Protein AF-A0A935A935-F1 (afdb_monomer)

Radius of gyration: 14.67 Å; Cα contacts (8 Å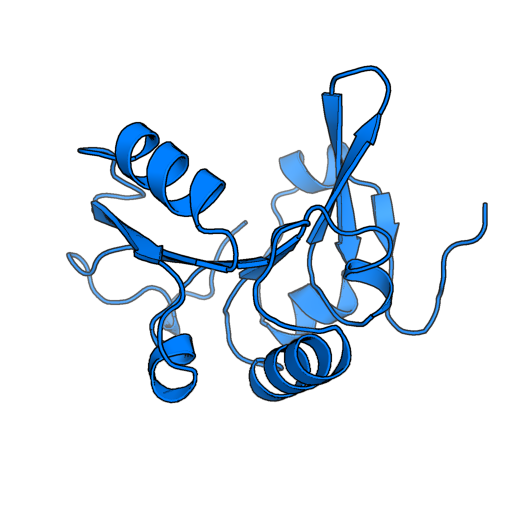, |Δi|>4): 274; chains: 1; bounding box: 32×32×42 Å

Sequence (144 aa):
MRWPEGNMARSGEPFRYCVFDDTLATLLAKAVAGETLDGRPLVVLRQPEFRNLQECHLIYFGEQSVLGPTLQADVLRRLTGSAILTVSDQPGFAARGGMITLVRKRGRIHPVINTDATERAELRISAKLLNLATLTRDGKGGVQ

Structure (mmCIF, N/CA/C/O backbone):
data_AF-A0A935A935-F1
#
_entry.id   AF-A0A935A935-F1
#
loop_
_atom_site.group_PDB
_atom_site.id
_atom_site.type_symbol
_atom_site.label_atom_id
_atom_site.label_alt_id
_atom_site.label_comp_id
_atom_site.label_asym_id
_atom_site.label_entity_id
_atom_site.label_seq_id
_atom_site.pdbx_PDB_ins_code
_atom_site.Cartn_x
_atom_site.Cartn_y
_atom_site.Cartn_z
_atom_site.occupancy
_atom_site.B_iso_or_equiv
_atom_site.auth_seq_id
_atom_site.auth_comp_id
_atom_site.auth_asym_id
_atom_site.auth_atom_id
_atom_site.pdbx_PDB_model_num
ATOM 1 N N . MET A 1 1 ? -11.447 -0.002 -1.996 1.00 85.62 1 MET A N 1
ATOM 2 C CA . MET A 1 1 ? -10.970 -1.226 -1.323 1.00 85.62 1 MET A CA 1
ATOM 3 C C . MET A 1 1 ? -11.722 -1.363 -0.018 1.00 85.62 1 MET A C 1
ATOM 5 O O . MET A 1 1 ? -12.106 -0.339 0.534 1.00 85.62 1 MET A O 1
ATOM 9 N N . ARG A 1 2 ? -11.955 -2.587 0.442 1.00 88.19 2 ARG A N 1
ATOM 10 C CA . ARG A 1 2 ? -12.561 -2.888 1.736 1.00 88.19 2 ARG A CA 1
ATOM 11 C C . ARG A 1 2 ? -11.754 -4.003 2.389 1.00 88.19 2 ARG A C 1
ATOM 13 O O . ARG A 1 2 ? -11.531 -5.036 1.762 1.00 88.19 2 ARG A O 1
ATOM 20 N N . TRP A 1 3 ? -11.322 -3.747 3.615 1.00 89.50 3 TRP A N 1
ATOM 21 C CA . TRP A 1 3 ? -10.635 -4.709 4.466 1.00 89.50 3 TRP A CA 1
ATOM 22 C C . TRP A 1 3 ? -11.660 -5.644 5.125 1.00 89.50 3 TRP A C 1
ATOM 24 O O . TRP A 1 3 ? -12.809 -5.229 5.302 1.00 89.50 3 TRP A O 1
ATOM 34 N N . PRO A 1 4 ? -11.287 -6.890 5.460 1.00 85.12 4 PRO A N 1
ATOM 35 C CA . PRO A 1 4 ? -12.159 -7.792 6.205 1.00 85.12 4 PRO A CA 1
ATOM 36 C C . PRO A 1 4 ? -12.451 -7.226 7.601 1.00 85.12 4 PRO A C 1
ATOM 38 O O . PRO A 1 4 ? -11.594 -6.582 8.207 1.00 85.12 4 PRO A O 1
ATOM 41 N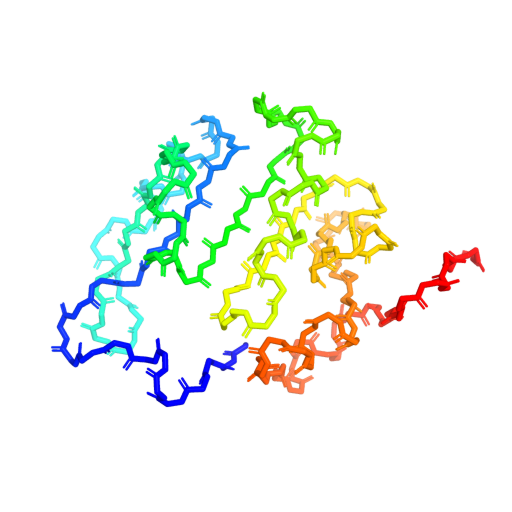 N . GLU A 1 5 ? -13.653 -7.482 8.122 1.00 68.25 5 GLU A N 1
ATOM 42 C CA . GLU A 1 5 ? -14.140 -6.914 9.391 1.00 68.25 5 GLU A CA 1
ATOM 43 C C . GLU A 1 5 ? -13.227 -7.249 10.584 1.00 68.25 5 GLU A C 1
ATOM 45 O O . GLU A 1 5 ? -13.049 -6.418 11.466 1.00 68.25 5 GLU A O 1
ATOM 50 N N . GLY A 1 6 ? -12.565 -8.413 10.573 1.00 61.56 6 GLY A N 1
ATOM 51 C CA . GLY A 1 6 ? -11.607 -8.815 11.613 1.00 61.56 6 GLY A CA 1
ATOM 52 C C . GLY A 1 6 ? -10.279 -8.046 11.602 1.00 61.56 6 GLY A C 1
ATOM 53 O O . GLY A 1 6 ? -9.611 -7.995 12.631 1.00 61.56 6 GLY A O 1
ATOM 54 N N . ASN A 1 7 ? -9.909 -7.427 10.472 1.00 58.88 7 ASN A N 1
ATOM 55 C CA . ASN A 1 7 ? -8.730 -6.556 10.361 1.00 58.88 7 ASN A CA 1
ATOM 56 C C . ASN A 1 7 ? -9.094 -5.062 10.371 1.00 58.88 7 ASN A C 1
ATOM 58 O O . ASN A 1 7 ? -8.227 -4.188 10.310 1.00 58.88 7 ASN A O 1
ATOM 62 N N . MET A 1 8 ? -10.388 -4.747 10.455 1.00 54.78 8 MET A N 1
ATOM 63 C CA . MET A 1 8 ? -10.824 -3.434 10.896 1.00 54.78 8 MET A CA 1
ATOM 64 C C . MET A 1 8 ? -10.644 -3.392 12.410 1.00 54.78 8 MET A C 1
ATOM 66 O O . MET A 1 8 ? -11.513 -3.802 13.174 1.00 54.78 8 MET A O 1
ATOM 70 N N . ALA A 1 9 ? -9.468 -2.9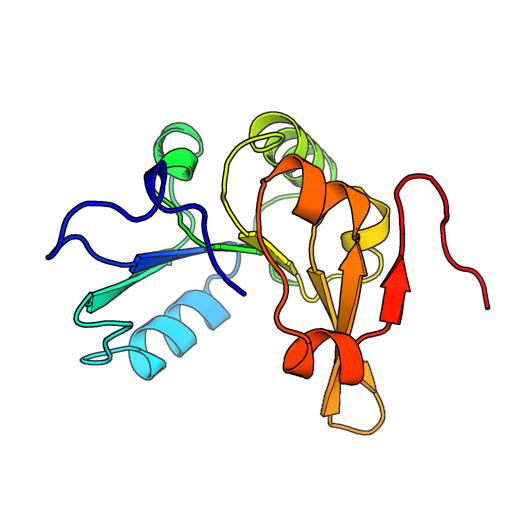32 12.837 1.00 54.06 9 ALA A N 1
ATOM 71 C CA . ALA A 1 9 ? -9.193 -2.650 14.235 1.00 54.06 9 ALA A CA 1
ATOM 72 C C . ALA A 1 9 ? -10.329 -1.828 14.872 1.00 54.06 9 ALA A C 1
ATOM 74 O O . ALA A 1 9 ? -11.019 -1.054 14.199 1.00 54.06 9 ALA A O 1
ATOM 75 N N . ARG A 1 10 ? -10.521 -2.033 16.177 1.00 55.56 10 ARG A N 1
ATOM 76 C CA . ARG A 1 10 ? -11.634 -1.504 16.976 1.00 55.56 10 ARG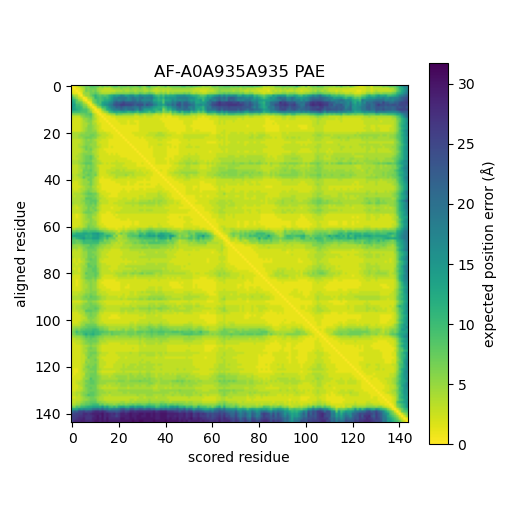 A CA 1
ATOM 77 C C . ARG A 1 10 ? -11.817 0.001 16.747 1.00 55.56 10 ARG A C 1
ATOM 79 O O . ARG A 1 10 ? -10.851 0.730 16.522 1.00 55.56 10 ARG A O 1
ATOM 86 N N . SER A 1 11 ? -13.065 0.466 16.833 1.00 56.09 11 SER A N 1
ATOM 87 C CA . SER A 1 11 ? -13.414 1.892 16.751 1.00 56.09 11 SER A CA 1
ATOM 88 C C . SER A 1 11 ? -12.427 2.754 17.554 1.00 56.09 11 SER A C 1
ATOM 90 O O . SER A 1 11 ? -12.254 2.532 18.750 1.00 56.09 11 SER A O 1
ATOM 92 N N . GLY A 1 12 ? -11.783 3.723 16.895 1.00 66.25 12 GLY A N 1
ATOM 93 C CA . GLY A 1 12 ? -10.802 4.640 17.493 1.00 66.25 12 GLY A CA 1
ATOM 94 C C . GLY A 1 12 ? -9.330 4.352 17.169 1.00 66.25 12 GLY A C 1
ATOM 95 O O . GLY A 1 12 ? -8.504 5.253 17.307 1.00 66.25 12 GLY A O 1
ATOM 96 N N . GLU A 1 13 ? -8.971 3.160 16.682 1.00 85.75 13 GLU A N 1
ATOM 97 C CA . GLU A 1 13 ? -7.584 2.886 16.276 1.00 85.75 13 GLU A CA 1
ATOM 98 C C . GLU A 1 13 ? -7.240 3.530 14.922 1.00 85.75 13 GLU A C 1
ATOM 100 O O . GLU A 1 13 ? -8.034 3.441 13.982 1.00 85.75 13 GLU A O 1
ATOM 105 N N . PRO A 1 14 ? -6.049 4.136 14.754 1.00 90.75 14 PRO A N 1
ATOM 106 C CA . PRO A 1 14 ? -5.705 4.835 13.523 1.00 90.75 14 PRO A CA 1
ATOM 107 C C . PRO A 1 14 ? -5.544 3.876 12.341 1.00 90.75 14 PRO A C 1
ATOM 109 O O . PRO A 1 14 ? -5.045 2.754 12.483 1.00 90.75 14 PRO A O 1
ATOM 112 N N . PHE A 1 15 ? -5.933 4.335 11.153 1.00 92.44 15 PHE A N 1
ATOM 113 C CA . PHE A 1 15 ? -5.613 3.660 9.900 1.00 92.44 15 PHE A CA 1
ATOM 114 C C . PHE A 1 15 ? -4.190 4.051 9.492 1.00 92.44 15 PHE A C 1
ATOM 116 O O . PHE A 1 15 ? -3.902 5.219 9.219 1.00 92.44 15 PHE A O 1
ATOM 123 N N . ARG A 1 16 ? -3.284 3.069 9.482 1.00 95.00 16 ARG A N 1
ATOM 124 C CA . ARG A 1 16 ? -1.847 3.300 9.295 1.00 95.00 16 ARG A CA 1
ATOM 125 C C . ARG A 1 16 ? -1.422 3.081 7.842 1.00 95.00 16 ARG A C 1
ATOM 127 O O . ARG A 1 16 ? -1.547 1.969 7.320 1.00 95.00 16 ARG A O 1
ATOM 134 N N . TYR A 1 17 ? -0.868 4.128 7.236 1.00 96.50 17 TYR A N 1
ATOM 135 C CA . TYR A 1 17 ? -0.150 4.105 5.963 1.00 96.50 17 TYR A CA 1
ATOM 136 C C . TYR A 1 17 ? 1.345 3.994 6.232 1.00 96.50 17 TYR A C 1
ATOM 138 O O . TYR A 1 17 ? 1.970 4.938 6.707 1.00 96.50 17 TYR A O 1
ATOM 146 N N . CYS A 1 18 ? 1.934 2.856 5.915 1.00 97.25 18 CYS A N 1
ATOM 147 C CA . CYS A 1 18 ? 3.367 2.651 6.034 1.00 97.25 18 CYS A CA 1
ATOM 148 C C . CYS A 1 18 ? 4.030 2.949 4.695 1.00 97.25 18 CYS A C 1
ATOM 150 O O . CYS A 1 18 ? 3.626 2.399 3.674 1.00 97.25 18 CYS A O 1
ATOM 152 N N . VAL A 1 19 ? 5.018 3.838 4.676 1.00 97.31 19 VAL A N 1
ATOM 153 C CA . VAL A 1 19 ? 5.573 4.367 3.424 1.00 97.31 19 VAL A CA 1
ATOM 154 C C . VAL A 1 19 ? 7.083 4.174 3.394 1.00 97.31 19 VAL A C 1
ATOM 156 O O . VAL A 1 19 ? 7.813 4.739 4.210 1.00 97.31 19 VAL A O 1
ATOM 159 N N . PHE A 1 20 ? 7.547 3.388 2.424 1.00 96.12 20 PHE A N 1
ATOM 160 C CA . PHE A 1 20 ? 8.954 3.213 2.075 1.00 96.12 20 PHE A CA 1
ATOM 161 C C . PHE A 1 20 ? 9.327 4.157 0.930 1.00 96.12 20 PHE A C 1
ATOM 163 O O . PHE A 1 20 ? 9.616 3.721 -0.177 1.00 96.12 20 PHE A O 1
ATOM 170 N N . ASP A 1 21 ? 9.250 5.454 1.215 1.00 94.44 21 ASP A N 1
ATOM 171 C CA . ASP A 1 21 ? 9.681 6.585 0.384 1.00 94.44 21 ASP A CA 1
ATOM 172 C C . ASP A 1 21 ? 9.627 7.829 1.284 1.00 94.44 21 ASP A C 1
ATOM 174 O O . ASP A 1 21 ? 8.552 8.204 1.753 1.00 94.44 21 ASP A O 1
ATOM 178 N N . ASP A 1 22 ? 10.774 8.425 1.609 1.00 91.31 22 ASP A N 1
ATOM 179 C CA . ASP A 1 22 ? 10.830 9.488 2.623 1.00 91.31 22 ASP A CA 1
ATOM 180 C C . ASP A 1 22 ? 10.136 10.789 2.177 1.00 91.31 22 ASP A C 1
ATOM 182 O O . ASP A 1 22 ? 9.430 11.451 2.953 1.00 91.31 22 ASP A O 1
ATOM 186 N N . THR A 1 23 ? 10.279 11.123 0.893 1.00 92.44 23 THR A N 1
ATOM 187 C CA . THR A 1 23 ? 9.687 12.332 0.314 1.00 92.44 23 THR A CA 1
ATOM 188 C C . THR A 1 23 ? 8.170 12.201 0.302 1.00 92.44 23 THR A C 1
ATOM 190 O O . THR A 1 23 ? 7.459 13.088 0.791 1.00 92.44 23 THR A O 1
ATOM 193 N N . LEU A 1 24 ? 7.660 11.066 -0.182 1.00 93.25 24 LEU A N 1
ATOM 194 C CA . LEU A 1 24 ? 6.227 10.814 -0.206 1.00 93.25 24 LEU A CA 1
ATOM 195 C C . LEU A 1 24 ? 5.651 10.668 1.201 1.00 93.25 24 LEU A C 1
ATOM 197 O O . LEU A 1 24 ? 4.571 11.197 1.447 1.00 93.25 24 LEU A O 1
ATOM 201 N N . ALA A 1 25 ? 6.350 10.012 2.132 1.00 95.81 25 ALA A N 1
ATOM 202 C CA . ALA A 1 25 ? 5.888 9.896 3.516 1.00 95.81 25 ALA A CA 1
ATOM 203 C C . ALA A 1 25 ? 5.631 11.282 4.123 1.00 95.81 25 ALA A C 1
ATOM 205 O O . ALA A 1 25 ? 4.596 11.513 4.748 1.00 95.81 25 ALA A O 1
ATOM 206 N N . THR A 1 26 ? 6.540 12.228 3.879 1.00 95.31 26 THR A N 1
ATOM 207 C CA . THR A 1 26 ? 6.429 13.606 4.372 1.00 95.31 26 THR A CA 1
ATOM 208 C C . THR A 1 26 ? 5.269 14.365 3.724 1.00 95.31 26 THR A C 1
ATOM 210 O O . THR A 1 26 ? 4.529 15.067 4.415 1.00 95.31 26 THR A O 1
ATOM 213 N N . LEU A 1 27 ? 5.088 14.231 2.408 1.00 95.44 27 LEU A N 1
ATOM 214 C CA . LEU A 1 27 ? 3.980 14.868 1.689 1.00 95.44 27 LEU A CA 1
ATOM 215 C C . LEU A 1 27 ? 2.626 14.274 2.091 1.00 95.44 27 LEU A C 1
ATOM 217 O O . LEU A 1 27 ? 1.682 15.018 2.356 1.00 95.44 27 LEU A O 1
ATOM 221 N N . LEU A 1 28 ? 2.542 12.947 2.189 1.00 95.69 28 LEU A N 1
ATOM 2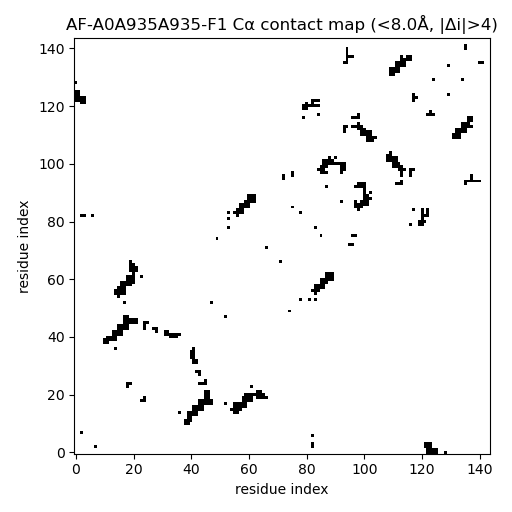22 C CA . LEU A 1 28 ? 1.325 12.240 2.567 1.00 95.69 28 LEU A CA 1
ATOM 223 C C . LEU A 1 28 ? 0.926 12.564 4.006 1.00 95.69 28 LEU A C 1
ATOM 225 O O . LEU A 1 28 ? -0.245 12.826 4.248 1.00 95.69 28 LEU A O 1
ATOM 229 N N . ALA A 1 29 ? 1.883 12.624 4.939 1.00 97.19 29 ALA A N 1
ATOM 230 C CA . ALA A 1 29 ? 1.609 12.982 6.331 1.00 97.19 29 ALA A CA 1
ATOM 231 C C . ALA A 1 29 ? 0.946 14.361 6.451 1.00 97.19 29 ALA A C 1
ATOM 233 O O . ALA A 1 29 ? 0.019 14.528 7.237 1.00 97.19 29 ALA A O 1
ATOM 234 N N . LYS A 1 30 ? 1.378 15.334 5.637 1.00 97.00 30 LYS A N 1
ATOM 235 C CA . LYS A 1 30 ? 0.737 16.655 5.564 1.00 97.00 30 LYS A CA 1
ATOM 236 C C . LYS A 1 30 ? -0.654 16.578 4.942 1.00 97.00 30 LYS A C 1
ATOM 238 O O . LYS A 1 30 ? -1.567 17.225 5.434 1.00 97.00 30 LYS A O 1
ATOM 243 N N . ALA A 1 31 ? -0.808 15.796 3.875 1.00 96.25 31 ALA A N 1
ATOM 244 C CA . ALA A 1 31 ? -2.070 15.671 3.154 1.00 96.25 31 ALA A CA 1
ATOM 245 C C . ALA A 1 31 ? -3.175 14.987 3.973 1.00 96.25 31 ALA A C 1
ATOM 247 O O . ALA A 1 31 ? -4.344 15.276 3.753 1.00 96.25 31 ALA A O 1
ATOM 248 N N . VAL A 1 32 ? -2.816 14.087 4.895 1.00 95.81 32 VAL A N 1
ATOM 249 C CA . VAL A 1 32 ? -3.781 13.364 5.742 1.00 95.81 32 VAL A CA 1
ATOM 250 C C . VAL A 1 32 ? -3.897 13.937 7.157 1.00 95.81 32 VAL A C 1
ATOM 252 O O . VAL A 1 32 ? -4.579 13.361 8.002 1.00 95.81 32 VAL A O 1
ATOM 255 N N . ALA A 1 33 ? -3.221 15.048 7.451 1.00 95.31 33 ALA A N 1
ATOM 256 C CA . ALA A 1 33 ? -3.250 15.654 8.775 1.00 95.31 33 ALA A CA 1
ATOM 257 C C . ALA A 1 33 ? -4.673 16.121 9.125 1.00 95.31 33 ALA A C 1
ATOM 259 O O . ALA A 1 33 ? -5.234 16.978 8.451 1.00 95.31 33 ALA A O 1
ATOM 260 N N . GLY A 1 34 ? -5.244 15.561 10.196 1.00 93.56 34 GLY A N 1
ATOM 261 C CA . GLY A 1 34 ? -6.619 15.846 10.622 1.00 93.56 34 GLY A CA 1
ATOM 262 C C . GLY A 1 34 ? -7.700 15.090 9.842 1.00 93.56 34 GLY A C 1
ATOM 263 O O . GLY A 1 34 ? -8.871 15.173 10.207 1.00 93.56 34 GLY A O 1
ATOM 264 N N . GLU A 1 35 ? -7.324 14.317 8.822 1.00 95.38 35 GLU A N 1
ATOM 265 C CA . GLU A 1 35 ? -8.255 13.508 8.041 1.00 95.38 35 GLU A CA 1
ATOM 266 C C . GLU A 1 35 ? -8.617 12.208 8.761 1.00 95.38 35 GLU A C 1
ATOM 268 O O . GLU A 1 35 ? -7.832 11.629 9.526 1.00 95.38 35 GLU A O 1
ATOM 273 N N . THR A 1 36 ? -9.820 11.714 8.470 1.00 91.81 36 THR A N 1
ATOM 274 C CA . THR A 1 36 ? -10.312 10.449 9.017 1.00 91.81 36 THR A CA 1
ATOM 275 C C . THR A 1 36 ? -10.887 9.549 7.930 1.00 91.81 36 THR A C 1
ATOM 277 O O . THR A 1 36 ? -11.370 10.012 6.899 1.00 91.81 36 THR A O 1
ATOM 280 N N . LEU A 1 37 ? -10.844 8.242 8.173 1.00 86.62 37 LEU A N 1
ATOM 281 C CA . LEU A 1 37 ? -11.510 7.222 7.369 1.00 86.62 37 LEU A CA 1
ATOM 282 C C . LEU A 1 37 ? -12.455 6.444 8.276 1.00 86.62 37 LEU A C 1
ATOM 284 O O . LEU A 1 37 ? -12.000 5.775 9.201 1.00 86.62 37 LEU A O 1
ATOM 288 N N . ASP A 1 38 ? -13.760 6.565 8.035 1.00 85.25 38 ASP A N 1
ATOM 289 C CA . ASP A 1 38 ? -14.805 5.954 8.868 1.00 85.25 38 ASP A CA 1
ATOM 290 C C . ASP A 1 38 ? -14.627 6.283 10.368 1.00 85.25 38 ASP A C 1
ATOM 292 O O . ASP A 1 38 ? -14.733 5.424 11.240 1.00 85.25 38 ASP A O 1
ATOM 296 N N . GLY A 1 39 ? -14.279 7.543 10.671 1.00 86.56 39 GLY A N 1
ATOM 297 C CA . GLY A 1 39 ? -14.028 8.030 12.035 1.00 86.56 39 GLY A CA 1
ATOM 298 C C . GLY A 1 39 ? -12.656 7.665 12.617 1.00 86.56 39 GLY A C 1
ATOM 299 O O . GLY A 1 39 ? -12.349 8.049 13.744 1.00 86.56 39 GLY A O 1
ATOM 300 N N . ARG A 1 40 ? -11.805 6.955 11.867 1.00 87.88 40 ARG A N 1
ATOM 301 C CA . ARG A 1 40 ? -10.448 6.583 12.288 1.00 87.88 40 ARG A CA 1
ATOM 302 C C . ARG A 1 40 ? -9.430 7.617 11.810 1.00 87.88 40 ARG A C 1
ATOM 304 O O . ARG A 1 40 ? -9.407 7.893 10.611 1.00 87.88 40 ARG A O 1
ATOM 311 N N . PRO A 1 41 ? -8.545 8.140 12.675 1.00 93.06 41 PRO A N 1
ATOM 312 C CA . PRO A 1 41 ? -7.471 9.026 12.238 1.00 93.06 41 PRO A CA 1
ATOM 313 C C . PRO A 1 41 ? -6.571 8.347 11.207 1.00 93.06 41 PRO A C 1
ATOM 315 O O . PRO A 1 41 ? -6.201 7.178 11.367 1.00 93.06 41 PRO A O 1
ATOM 318 N N . LEU A 1 42 ? -6.191 9.081 10.167 1.00 94.69 42 LEU A N 1
ATOM 319 C CA . LEU A 1 42 ? -5.184 8.624 9.218 1.00 94.69 42 LEU A CA 1
ATOM 320 C C . LEU A 1 42 ? -3.786 8.956 9.745 1.00 94.69 42 LEU A C 1
ATOM 322 O O . LEU A 1 42 ? -3.488 10.104 10.067 1.00 94.69 42 LEU A O 1
ATOM 326 N N . VAL A 1 43 ? -2.914 7.950 9.829 1.00 96.12 43 VAL A N 1
ATOM 327 C CA . VAL A 1 43 ? -1.539 8.115 10.324 1.00 96.12 43 VAL A CA 1
ATOM 328 C C . VAL A 1 43 ? -0.554 7.566 9.308 1.00 96.12 43 VAL A C 1
ATOM 330 O O . VAL A 1 43 ? -0.732 6.465 8.791 1.00 96.12 43 VAL A O 1
ATOM 333 N N . VAL A 1 44 ? 0.513 8.319 9.051 1.00 97.75 44 VAL A N 1
ATOM 334 C CA . VAL A 1 44 ? 1.620 7.883 8.198 1.00 97.75 44 VAL A CA 1
ATOM 335 C C . VAL A 1 44 ? 2.786 7.424 9.065 1.00 97.75 44 VAL A C 1
ATOM 337 O O . VAL A 1 44 ? 3.300 8.188 9.878 1.00 97.75 44 VAL A O 1
ATOM 340 N N . LEU A 1 45 ? 3.221 6.183 8.864 1.00 96.69 45 LEU A N 1
ATOM 341 C CA . LEU A 1 45 ? 4.452 5.640 9.422 1.00 96.69 45 LEU A CA 1
ATOM 342 C C . LEU A 1 45 ? 5.522 5.629 8.332 1.00 96.69 45 LEU A C 1
ATOM 344 O O . LEU A 1 45 ? 5.437 4.895 7.345 1.00 96.69 45 LEU A O 1
ATOM 348 N N . ARG A 1 46 ? 6.546 6.457 8.507 1.00 95.44 46 ARG A N 1
ATOM 349 C CA . ARG A 1 46 ? 7.705 6.496 7.618 1.00 95.44 46 ARG A CA 1
ATOM 350 C C . ARG A 1 46 ? 8.610 5.306 7.924 1.00 95.44 46 ARG A C 1
ATOM 352 O O . ARG A 1 46 ? 9.085 5.200 9.048 1.00 95.44 46 ARG A O 1
ATOM 359 N N . GLN A 1 47 ? 8.847 4.455 6.924 1.00 93.56 47 GLN A N 1
ATOM 360 C CA . GLN A 1 47 ? 9.829 3.361 6.958 1.00 93.56 47 GLN A CA 1
ATOM 361 C C . GLN A 1 47 ? 9.860 2.592 8.297 1.00 93.56 47 GLN A C 1
ATOM 363 O O . GLN A 1 47 ? 10.920 2.486 8.918 1.00 93.56 47 GLN A O 1
ATOM 368 N N . PRO A 1 48 ? 8.709 2.088 8.787 1.00 94.94 48 PRO A N 1
ATOM 369 C CA . PRO A 1 48 ? 8.676 1.373 10.053 1.00 94.94 48 PRO A CA 1
ATOM 370 C C . PRO A 1 48 ? 9.534 0.108 9.978 1.00 94.94 48 PRO A C 1
ATOM 372 O O . PRO A 1 48 ? 9.726 -0.487 8.914 1.00 94.94 48 PRO A O 1
ATOM 375 N N . GLU A 1 49 ? 10.011 -0.338 11.136 1.00 91.69 49 GLU A N 1
ATOM 376 C CA . GLU A 1 49 ? 10.740 -1.596 11.238 1.00 91.69 49 GLU A CA 1
ATOM 377 C C . GLU A 1 49 ? 9.884 -2.782 10.776 1.00 91.69 49 GLU A C 1
ATOM 379 O O . GLU A 1 49 ? 8.675 -2.827 11.015 1.00 91.69 49 GLU A O 1
ATOM 384 N N . PHE A 1 50 ? 10.512 -3.798 10.176 1.00 89.44 50 PHE A N 1
ATOM 385 C CA . PHE A 1 50 ? 9.784 -4.933 9.597 1.00 89.44 50 PHE A CA 1
ATOM 386 C C . PHE A 1 50 ? 8.893 -5.683 10.587 1.00 89.44 50 PHE A C 1
ATOM 388 O O . PHE A 1 50 ? 7.842 -6.188 10.196 1.00 89.44 50 PHE A O 1
ATOM 395 N N . ARG A 1 51 ? 9.286 -5.735 11.864 1.00 88.75 51 ARG A N 1
ATOM 396 C CA . ARG A 1 51 ? 8.483 -6.367 12.920 1.00 88.75 51 ARG A CA 1
ATOM 397 C C . ARG A 1 51 ? 7.143 -5.661 13.172 1.00 88.75 51 ARG A C 1
ATOM 399 O O . ARG A 1 51 ? 6.209 -6.313 13.616 1.00 88.75 51 ARG A O 1
ATOM 406 N N . ASN A 1 52 ? 7.030 -4.379 12.822 1.00 91.12 52 ASN A N 1
ATOM 407 C CA . ASN A 1 52 ? 5.829 -3.568 13.034 1.00 91.12 52 ASN A CA 1
ATOM 408 C C . ASN A 1 52 ? 4.932 -3.506 11.785 1.00 91.12 52 ASN A C 1
ATOM 410 O O . ASN A 1 52 ? 3.890 -2.856 11.804 1.00 91.12 52 ASN A O 1
ATOM 414 N N . LEU A 1 53 ? 5.303 -4.174 10.682 1.00 92.00 53 LEU A N 1
ATOM 415 C CA . LEU A 1 53 ? 4.526 -4.100 9.439 1.00 92.00 53 LEU A CA 1
ATOM 416 C C . LEU A 1 53 ? 3.110 -4.660 9.560 1.00 92.00 53 LEU A C 1
ATOM 418 O O . LEU A 1 53 ? 2.248 -4.260 8.787 1.00 92.00 53 LEU A O 1
ATOM 422 N N . GLN A 1 54 ? 2.854 -5.539 10.528 1.00 89.75 54 GLN A N 1
ATOM 423 C CA . GLN A 1 54 ? 1.516 -6.085 10.769 1.00 89.75 54 GLN A CA 1
ATOM 424 C C . GLN A 1 54 ? 0.533 -5.040 11.329 1.00 89.75 54 GLN A C 1
ATOM 426 O O . GLN A 1 54 ? -0.672 -5.250 11.280 1.00 89.75 54 GLN A O 1
ATOM 431 N N . GLU A 1 55 ? 1.018 -3.895 11.820 1.00 90.25 55 GLU A N 1
ATOM 432 C CA . GLU A 1 55 ? 0.164 -2.778 12.254 1.00 90.25 55 GLU A CA 1
ATOM 433 C C . GLU A 1 55 ? -0.318 -1.913 11.074 1.00 90.25 55 GLU A C 1
ATOM 435 O O . GLU A 1 55 ? -1.249 -1.104 11.196 1.00 90.25 55 GLU A O 1
ATOM 440 N N . CYS A 1 56 ? 0.337 -2.043 9.919 1.00 94.12 56 CYS A N 1
ATOM 441 C CA . CYS A 1 56 ? 0.017 -1.292 8.717 1.00 94.12 56 CYS A CA 1
ATOM 442 C C . CYS A 1 56 ? -1.282 -1.809 8.103 1.00 94.12 56 CYS A C 1
ATOM 444 O O . CYS A 1 56 ? -1.506 -3.008 8.015 1.00 94.12 56 CYS A O 1
ATOM 446 N N . HIS A 1 57 ? -2.112 -0.903 7.597 1.00 94.00 57 HIS A N 1
ATOM 447 C CA . HIS A 1 57 ? -3.278 -1.287 6.796 1.00 94.00 57 HIS A CA 1
ATOM 448 C C . HIS A 1 57 ? -2.961 -1.197 5.303 1.00 94.00 57 HIS A C 1
ATOM 450 O O . HIS A 1 57 ? -3.453 -1.990 4.499 1.00 94.00 57 HIS A O 1
ATOM 456 N N . LEU A 1 58 ? -2.095 -0.247 4.944 1.00 95.81 58 LEU A N 1
ATOM 457 C CA . LEU A 1 58 ? -1.553 -0.064 3.608 1.00 95.81 58 LEU A CA 1
ATOM 458 C C . LEU A 1 58 ? -0.041 0.131 3.708 1.00 95.81 58 LEU A C 1
ATOM 460 O O . LEU A 1 58 ? 0.424 0.926 4.524 1.00 95.81 58 LEU A O 1
ATOM 464 N N . ILE A 1 59 ? 0.713 -0.575 2.870 1.00 97.19 59 ILE A N 1
ATOM 465 C CA . ILE A 1 59 ? 2.154 -0.386 2.702 1.00 97.19 59 ILE A CA 1
ATOM 466 C C . ILE A 1 59 ? 2.424 0.107 1.283 1.00 97.19 59 ILE A C 1
ATOM 468 O O . ILE A 1 59 ? 2.053 -0.546 0.305 1.00 97.19 59 ILE A O 1
ATOM 472 N N . TYR A 1 60 ? 3.064 1.268 1.181 1.00 97.62 60 TYR A N 1
ATOM 473 C CA . TYR A 1 60 ? 3.500 1.861 -0.072 1.00 97.62 60 TYR A CA 1
ATOM 474 C C . TYR A 1 60 ? 5.008 1.689 -0.249 1.00 97.62 60 TYR A C 1
ATOM 476 O O . TYR A 1 60 ? 5.783 2.069 0.630 1.00 97.62 60 TYR A O 1
ATOM 484 N N . PHE A 1 61 ? 5.418 1.172 -1.403 1.00 95.88 61 PHE A N 1
ATOM 485 C CA . PHE A 1 61 ? 6.814 1.108 -1.828 1.00 95.88 61 PHE A CA 1
ATOM 486 C C . PHE A 1 61 ? 7.020 2.087 -2.983 1.00 95.88 61 PHE A C 1
ATOM 488 O O . PHE A 1 61 ? 6.510 1.843 -4.075 1.00 95.88 61 PHE A O 1
ATOM 495 N N . GLY A 1 62 ? 7.735 3.186 -2.750 1.00 92.88 62 GLY A N 1
ATOM 496 C CA . GLY A 1 62 ? 7.983 4.179 -3.797 1.00 92.88 62 GLY A CA 1
ATOM 497 C C . GLY A 1 62 ? 9.145 3.815 -4.710 1.00 92.88 62 GLY A C 1
ATOM 498 O O . GLY A 1 62 ? 9.956 2.941 -4.399 1.00 92.88 62 G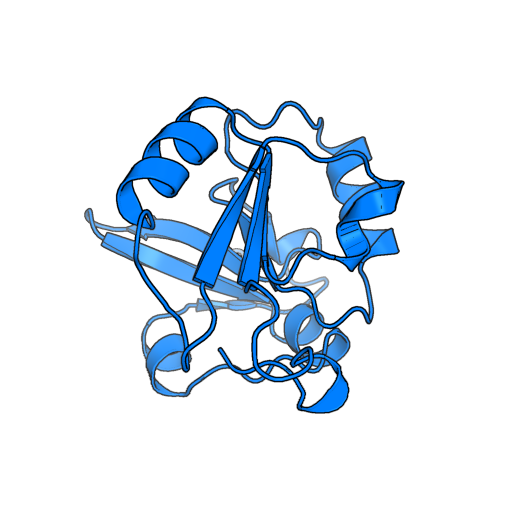LY A O 1
ATOM 499 N N . GLU A 1 63 ? 9.266 4.517 -5.829 1.00 84.25 63 GLU A N 1
ATOM 500 C CA . GLU A 1 63 ? 10.413 4.414 -6.732 1.00 84.25 63 GLU A CA 1
ATOM 501 C C . GLU A 1 63 ? 11.730 4.710 -5.999 1.00 84.25 63 GLU A C 1
ATOM 503 O O . GLU A 1 63 ? 12.711 3.996 -6.188 1.00 84.25 63 GLU A O 1
ATOM 508 N N . GLN A 1 64 ? 11.715 5.673 -5.072 1.00 79.12 64 GLN A N 1
ATOM 509 C CA . GLN A 1 64 ? 12.849 6.021 -4.205 1.00 79.12 64 GLN A CA 1
ATOM 510 C C . GLN A 1 64 ? 12.872 5.202 -2.901 1.00 79.12 64 GLN A C 1
ATOM 512 O O . GLN A 1 64 ? 13.360 5.655 -1.862 1.00 79.12 64 GLN A O 1
ATOM 517 N N . SER A 1 65 ? 12.307 3.993 -2.925 1.00 80.81 65 SER A N 1
ATOM 518 C CA . SER A 1 65 ? 12.295 3.093 -1.775 1.00 80.81 65 SER A CA 1
ATOM 519 C C . SER A 1 65 ? 13.709 2.746 -1.322 1.00 80.81 65 SER A C 1
ATOM 521 O O . SER A 1 65 ? 14.541 2.296 -2.103 1.00 80.81 65 SER A O 1
ATOM 523 N N . VAL A 1 66 ? 13.943 2.850 -0.012 1.00 79.50 66 VAL A N 1
ATOM 524 C CA . VAL A 1 66 ? 15.182 2.384 0.638 1.00 79.50 66 VAL A CA 1
ATOM 525 C C . VAL A 1 66 ? 15.329 0.860 0.612 1.00 79.50 66 VAL A C 1
ATOM 527 O O . VAL A 1 66 ? 16.406 0.331 0.877 1.00 79.50 66 VAL A O 1
ATOM 530 N N . LEU A 1 67 ? 14.250 0.134 0.308 1.00 85.81 67 LEU A N 1
ATOM 531 C CA . LEU A 1 67 ? 14.274 -1.314 0.141 1.00 85.81 67 LEU A CA 1
ATOM 532 C C . LEU A 1 67 ? 14.689 -1.673 -1.283 1.00 85.81 67 LEU A C 1
ATOM 534 O O . LEU A 1 67 ? 14.000 -1.312 -2.238 1.00 85.81 67 LEU A O 1
ATOM 538 N N . GLY A 1 68 ? 15.766 -2.448 -1.409 1.00 85.94 68 GLY A N 1
ATOM 539 C CA . GLY A 1 68 ? 16.142 -3.073 -2.674 1.00 85.94 68 GLY A CA 1
ATOM 540 C C . GLY A 1 68 ? 15.160 -4.179 -3.108 1.00 85.94 68 GLY A C 1
ATOM 541 O O . GLY A 1 68 ? 14.395 -4.687 -2.280 1.00 85.94 68 GLY A O 1
ATOM 542 N N . PRO A 1 69 ? 15.202 -4.617 -4.383 1.00 85.94 69 PRO A N 1
ATOM 543 C CA . PRO A 1 69 ? 14.229 -5.560 -4.950 1.00 85.94 69 PRO A CA 1
ATOM 544 C C . PRO A 1 69 ? 14.113 -6.893 -4.198 1.00 85.94 69 PRO A C 1
ATOM 546 O O . PRO A 1 69 ? 13.006 -7.380 -3.980 1.00 85.94 69 PRO A O 1
ATOM 549 N N . THR A 1 70 ? 15.239 -7.467 -3.758 1.00 89.56 70 THR A N 1
ATOM 550 C CA . THR A 1 70 ? 15.262 -8.733 -3.004 1.00 89.56 70 THR A CA 1
ATOM 551 C C . THR A 1 70 ? 14.529 -8.603 -1.672 1.00 89.56 70 THR A C 1
ATOM 553 O O . THR A 1 70 ? 13.666 -9.414 -1.348 1.00 89.56 70 THR A O 1
ATOM 556 N N . LEU A 1 71 ? 14.817 -7.537 -0.923 1.00 91.25 71 LEU A N 1
ATOM 557 C CA . LEU A 1 71 ? 14.202 -7.303 0.380 1.00 91.25 71 LEU A CA 1
ATOM 558 C C . LEU A 1 71 ? 12.715 -6.959 0.248 1.00 91.25 71 LEU A C 1
ATOM 560 O O . LEU A 1 71 ? 11.907 -7.419 1.051 1.00 91.25 71 LEU A O 1
ATOM 564 N N . GLN A 1 72 ? 12.332 -6.209 -0.790 1.00 92.25 72 GLN A N 1
ATOM 565 C CA . GLN A 1 72 ? 10.923 -5.972 -1.112 1.00 92.25 72 GLN A CA 1
ATOM 566 C C . GLN A 1 72 ? 10.189 -7.294 -1.375 1.00 92.25 72 GLN A C 1
ATOM 568 O O . GLN A 1 72 ? 9.112 -7.507 -0.820 1.00 92.25 72 GLN A O 1
ATOM 573 N N . ALA A 1 73 ? 10.767 -8.198 -2.172 1.00 91.19 73 ALA A N 1
ATOM 574 C CA . ALA A 1 73 ? 10.173 -9.508 -2.426 1.00 91.19 73 ALA A CA 1
ATOM 575 C C . ALA A 1 73 ? 10.015 -10.324 -1.129 1.00 91.19 73 ALA A C 1
ATOM 577 O O . ALA A 1 73 ? 8.965 -10.923 -0.901 1.00 91.19 73 ALA A O 1
ATOM 578 N N . ASP A 1 74 ? 11.009 -10.302 -0.240 1.00 92.31 74 ASP A N 1
ATOM 579 C CA . ASP A 1 74 ? 10.930 -10.964 1.068 1.00 92.31 74 ASP A CA 1
ATOM 580 C C . ASP A 1 74 ? 9.821 -10.394 1.953 1.00 92.31 74 ASP A C 1
ATOM 582 O O . ASP A 1 74 ? 9.082 -11.153 2.585 1.00 92.31 74 ASP A O 1
ATOM 586 N N . VAL A 1 75 ? 9.670 -9.068 1.973 1.00 93.06 75 VAL A N 1
ATOM 587 C CA . VAL A 1 75 ? 8.581 -8.391 2.686 1.00 93.06 75 VAL A CA 1
ATOM 588 C C . VAL A 1 75 ? 7.226 -8.808 2.113 1.00 93.06 75 VAL A C 1
ATOM 590 O O . VAL A 1 75 ? 6.355 -9.212 2.878 1.00 93.06 75 VAL A O 1
ATOM 593 N N . LEU A 1 76 ? 7.049 -8.794 0.788 1.00 93.69 76 LEU A N 1
ATOM 594 C CA . LEU A 1 76 ? 5.799 -9.230 0.151 1.00 93.69 76 LEU A CA 1
ATOM 595 C C . LEU A 1 76 ? 5.453 -10.686 0.495 1.00 93.69 76 LEU A C 1
ATOM 597 O O . LEU A 1 76 ? 4.309 -10.980 0.841 1.00 93.69 76 LEU A O 1
ATOM 601 N N . ARG A 1 77 ? 6.442 -11.591 0.482 1.00 92.44 77 ARG A N 1
ATOM 602 C CA . ARG A 1 77 ? 6.238 -12.990 0.892 1.00 92.44 77 ARG A CA 1
ATOM 603 C C . ARG A 1 77 ? 5.742 -13.086 2.335 1.00 92.44 77 ARG A C 1
ATOM 605 O O . ARG A 1 77 ? 4.783 -13.806 2.588 1.00 92.44 77 ARG A O 1
ATOM 612 N N . ARG A 1 78 ? 6.335 -12.330 3.264 1.00 91.81 78 ARG A N 1
ATOM 613 C CA . ARG A 1 78 ? 5.929 -12.313 4.685 1.00 91.81 78 ARG A CA 1
ATOM 614 C C . ARG A 1 78 ? 4.541 -11.719 4.932 1.00 91.81 78 ARG A C 1
ATOM 616 O O . ARG A 1 78 ? 3.922 -12.058 5.930 1.00 91.81 78 ARG A O 1
ATOM 623 N N . LEU A 1 79 ? 4.079 -10.831 4.054 1.00 92.19 79 LEU A N 1
ATOM 624 C CA . LEU A 1 79 ? 2.756 -10.200 4.126 1.00 92.19 79 LEU A CA 1
ATOM 625 C C . LEU A 1 79 ? 1.664 -11.014 3.416 1.00 92.19 79 LEU A C 1
ATOM 627 O O . LEU A 1 79 ? 0.505 -10.606 3.408 1.00 92.19 79 LEU A O 1
ATOM 631 N N . THR A 1 80 ? 2.012 -12.140 2.787 1.00 91.50 80 THR A N 1
ATOM 632 C CA . THR A 1 80 ? 1.034 -12.984 2.091 1.00 91.50 80 THR A CA 1
ATOM 633 C C . THR A 1 80 ? -0.002 -13.501 3.087 1.00 91.50 80 THR A C 1
ATOM 635 O O . THR A 1 80 ? 0.360 -14.057 4.118 1.00 91.50 80 THR A O 1
ATOM 638 N N . GLY A 1 81 ? -1.288 -13.330 2.776 1.00 90.19 81 GLY A N 1
ATOM 639 C CA . GLY A 1 81 ? -2.382 -13.724 3.670 1.00 90.19 81 GLY A CA 1
ATOM 640 C C . GLY A 1 81 ? -2.748 -12.674 4.721 1.00 90.19 81 GLY A C 1
ATOM 641 O O . GLY A 1 81 ? -3.854 -12.706 5.249 1.00 90.19 81 GLY A O 1
ATOM 642 N N . SER A 1 82 ? -1.874 -11.703 5.001 1.00 91.50 82 SER A N 1
ATOM 643 C CA . SER A 1 82 ? -2.235 -10.567 5.847 1.00 91.50 82 SER A CA 1
ATOM 644 C C . SER A 1 82 ? -3.181 -9.645 5.083 1.00 91.50 82 SER A C 1
ATOM 646 O O . SER A 1 82 ? -2.947 -9.330 3.916 1.00 91.50 82 SER A O 1
ATOM 648 N N . ALA A 1 83 ? -4.208 -9.131 5.757 1.00 93.00 83 ALA A N 1
ATOM 649 C CA . ALA A 1 83 ? -5.140 -8.158 5.194 1.00 93.00 83 ALA A CA 1
ATOM 650 C C . ALA A 1 83 ? -4.518 -6.749 5.092 1.00 93.00 83 ALA A C 1
ATOM 652 O O . ALA A 1 83 ? -5.043 -5.772 5.620 1.00 93.00 83 ALA A O 1
ATOM 653 N N . ILE A 1 84 ? -3.370 -6.639 4.422 1.00 94.88 84 ILE A N 1
ATOM 654 C CA . ILE A 1 84 ? -2.565 -5.423 4.289 1.00 94.88 84 ILE A CA 1
ATOM 655 C C . ILE A 1 84 ? -2.406 -5.119 2.807 1.00 94.88 84 ILE A C 1
ATOM 657 O O . ILE A 1 84 ? -1.846 -5.911 2.051 1.00 94.88 84 ILE A O 1
ATOM 661 N N . LEU A 1 85 ? -2.887 -3.953 2.380 1.00 96.94 85 LEU A N 1
ATOM 662 C CA . LEU A 1 85 ? -2.813 -3.567 0.977 1.00 96.94 85 LEU A CA 1
ATOM 663 C C . LEU A 1 85 ? -1.391 -3.145 0.615 1.00 96.94 85 LEU A C 1
ATOM 665 O O . LEU A 1 85 ? -0.858 -2.209 1.206 1.00 96.94 85 LEU A O 1
ATOM 669 N N . THR A 1 86 ? -0.803 -3.767 -0.403 1.00 97.31 86 THR A N 1
ATOM 670 C CA . THR A 1 86 ? 0.514 -3.370 -0.915 1.00 97.31 86 THR A CA 1
ATOM 671 C C . THR A 1 86 ? 0.388 -2.579 -2.215 1.00 97.31 86 THR A C 1
ATOM 673 O O . THR A 1 86 ? -0.272 -2.996 -3.169 1.00 97.31 86 THR A O 1
ATOM 676 N N . VAL A 1 87 ? 1.015 -1.406 -2.259 1.00 97.50 87 VAL A N 1
ATOM 677 C CA . VAL A 1 87 ? 0.931 -0.471 -3.388 1.00 97.50 87 VAL A CA 1
ATOM 678 C C . VAL A 1 87 ? 2.328 0.002 -3.759 1.00 97.50 87 VAL A C 1
ATOM 680 O O . VAL A 1 87 ? 3.176 0.189 -2.891 1.00 97.50 87 VAL A O 1
ATOM 683 N N . SER A 1 88 ? 2.577 0.210 -5.045 1.00 96.75 88 SER A N 1
ATOM 684 C CA . SER A 1 88 ? 3.828 0.791 -5.523 1.00 96.75 88 SER A CA 1
ATOM 685 C C . SER A 1 88 ? 3.619 1.542 -6.829 1.00 96.75 88 SER A C 1
ATOM 687 O O . SER A 1 88 ? 2.722 1.205 -7.593 1.00 96.75 88 SER A O 1
ATOM 689 N N . ASP A 1 89 ? 4.450 2.533 -7.113 1.00 94.88 89 ASP A N 1
ATOM 690 C CA . ASP A 1 89 ? 4.618 3.142 -8.440 1.00 94.88 89 ASP A CA 1
ATOM 691 C C . ASP A 1 89 ? 5.744 2.482 -9.260 1.00 94.88 89 ASP A C 1
ATOM 693 O O . ASP A 1 89 ? 5.927 2.801 -10.434 1.00 94.88 89 ASP A O 1
ATOM 697 N N . GLN A 1 90 ? 6.459 1.508 -8.689 1.00 93.06 90 GLN A N 1
ATOM 698 C CA . GLN A 1 90 ? 7.529 0.798 -9.377 1.00 93.06 90 GLN A CA 1
ATOM 699 C C . GLN A 1 90 ? 6.972 -0.100 -10.495 1.00 93.06 90 GLN A C 1
ATOM 701 O O . GLN A 1 90 ? 6.118 -0.963 -10.236 1.00 93.06 90 GLN A O 1
ATOM 706 N N . PRO A 1 91 ? 7.492 0.006 -11.731 1.00 89.69 91 PRO A N 1
ATOM 707 C CA . PRO A 1 91 ? 7.055 -0.829 -12.843 1.00 89.69 91 PRO A CA 1
ATOM 708 C C . PRO A 1 91 ? 7.118 -2.331 -12.532 1.00 89.69 91 PRO A C 1
ATOM 710 O O . PRO A 1 91 ? 8.072 -2.844 -11.937 1.00 89.69 91 PRO A O 1
ATOM 713 N N . GLY A 1 92 ? 6.074 -3.057 -12.935 1.00 89.06 92 GLY A N 1
ATOM 714 C CA . GLY A 1 92 ? 5.983 -4.510 -12.775 1.00 89.06 92 GLY A CA 1
ATOM 715 C C . GLY A 1 92 ? 5.770 -5.008 -11.340 1.00 89.06 92 GLY A C 1
ATOM 716 O O . GLY A 1 92 ? 5.781 -6.218 -11.135 1.00 89.06 92 GLY A O 1
ATOM 717 N N . PHE A 1 93 ? 5.559 -4.129 -10.352 1.00 94.38 93 PHE A N 1
ATOM 718 C CA . PHE A 1 93 ? 5.362 -4.527 -8.951 1.00 94.38 93 PHE A CA 1
ATOM 719 C C . PHE A 1 93 ? 4.230 -5.555 -8.765 1.00 94.38 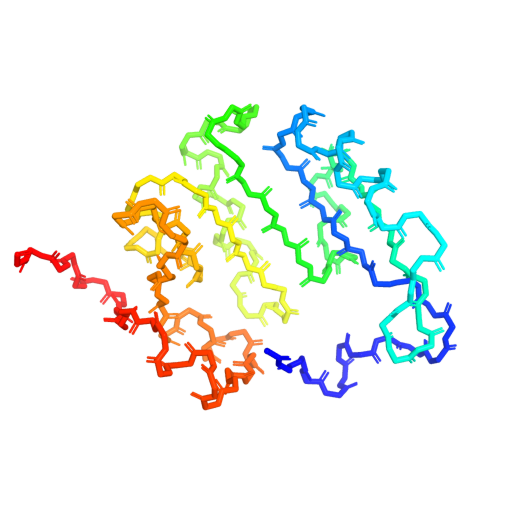93 PHE A C 1
ATOM 721 O O . PHE A 1 93 ? 4.421 -6.566 -8.092 1.00 94.38 93 PHE A O 1
ATOM 728 N N . ALA A 1 94 ? 3.090 -5.363 -9.436 1.00 94.69 94 ALA A N 1
ATOM 729 C CA . ALA A 1 94 ? 1.954 -6.279 -9.379 1.00 94.69 94 ALA A CA 1
ATOM 730 C C . ALA A 1 94 ? 2.293 -7.674 -9.937 1.00 94.69 94 ALA A C 1
ATOM 732 O O . ALA A 1 94 ? 1.855 -8.687 -9.400 1.00 94.69 94 ALA A O 1
ATOM 733 N N . ALA A 1 95 ? 3.132 -7.741 -10.976 1.00 89.25 95 ALA A N 1
ATOM 734 C CA . ALA A 1 95 ? 3.587 -9.002 -11.564 1.00 89.25 95 ALA A CA 1
ATOM 735 C C . ALA A 1 95 ? 4.601 -9.749 -10.676 1.00 89.25 95 ALA A C 1
ATOM 737 O O . ALA A 1 95 ? 4.775 -10.954 -10.832 1.00 89.25 95 ALA A O 1
ATOM 738 N N . ARG A 1 96 ? 5.255 -9.058 -9.730 1.00 88.69 96 ARG A N 1
ATOM 739 C CA . ARG A 1 96 ? 6.194 -9.646 -8.756 1.00 88.69 96 ARG A CA 1
ATOM 740 C C . ARG A 1 96 ? 5.528 -10.045 -7.430 1.00 88.69 96 ARG A C 1
ATOM 742 O O . ARG A 1 96 ? 6.221 -10.252 -6.439 1.00 88.69 96 ARG A O 1
ATOM 749 N N . GLY A 1 97 ? 4.199 -10.139 -7.402 1.00 89.56 97 GLY A N 1
ATOM 750 C CA . GLY A 1 97 ? 3.428 -10.542 -6.220 1.00 89.56 97 GLY A CA 1
ATOM 751 C C . GLY A 1 97 ? 2.944 -9.386 -5.338 1.00 89.56 97 GLY A C 1
ATOM 752 O O . GLY A 1 97 ? 2.326 -9.632 -4.305 1.00 89.56 97 GLY A O 1
ATOM 753 N N . GLY A 1 98 ? 3.187 -8.131 -5.732 1.00 95.12 98 GLY A N 1
ATOM 754 C CA . GLY A 1 98 ? 2.517 -6.974 -5.138 1.00 95.12 98 GLY A CA 1
ATOM 755 C C . GLY A 1 98 ? 1.044 -6.886 -5.556 1.00 95.12 98 GLY A C 1
ATOM 756 O O . GLY A 1 98 ? 0.644 -7.487 -6.552 1.00 95.12 98 GLY A O 1
ATOM 757 N N . MET A 1 99 ? 0.220 -6.125 -4.829 1.00 97.31 99 MET A N 1
ATOM 758 C CA . MET A 1 99 ? -1.218 -6.038 -5.137 1.00 97.31 99 MET A CA 1
ATOM 759 C C . MET A 1 99 ? -1.550 -4.961 -6.170 1.00 97.31 99 MET A C 1
ATOM 761 O O . MET A 1 99 ? -2.300 -5.232 -7.105 1.00 97.31 99 MET A O 1
ATOM 765 N N . ILE A 1 100 ? -1.020 -3.742 -6.025 1.00 97.50 100 ILE A N 1
ATOM 766 C CA . ILE A 1 100 ? -1.317 -2.636 -6.949 1.00 97.50 100 ILE A CA 1
ATOM 767 C C . ILE A 1 100 ? -0.039 -1.958 -7.427 1.00 97.50 100 ILE A C 1
ATOM 769 O O . ILE A 1 100 ? 0.753 -1.476 -6.620 1.00 97.50 100 ILE A O 1
ATOM 773 N N . THR A 1 101 ? 0.106 -1.826 -8.745 1.00 97.19 101 THR A N 1
ATOM 774 C CA . THR A 1 101 ? 1.035 -0.874 -9.364 1.00 97.19 101 THR A CA 1
ATOM 775 C 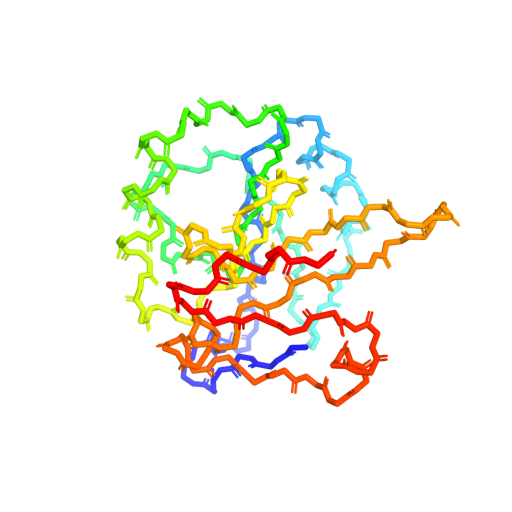C . THR A 1 101 ? 0.283 0.361 -9.843 1.00 97.19 101 THR A C 1
ATOM 777 O O . THR A 1 101 ? -0.678 0.248 -10.600 1.00 97.19 101 THR A O 1
ATOM 780 N N . LEU A 1 102 ? 0.713 1.551 -9.439 1.00 95.81 102 LEU A N 1
ATOM 781 C CA . LEU A 1 102 ? 0.199 2.822 -9.935 1.00 95.81 102 LEU A CA 1
ATOM 782 C C . LEU A 1 102 ? 1.040 3.252 -11.135 1.00 95.81 102 LEU A C 1
ATOM 784 O O . LEU A 1 102 ? 2.158 3.725 -10.965 1.00 95.81 102 LEU A O 1
ATOM 788 N N . VAL A 1 103 ? 0.512 3.107 -12.353 1.00 94.38 103 VAL A N 1
ATOM 789 C CA . VAL A 1 103 ? 1.201 3.592 -13.558 1.00 94.38 103 VAL A CA 1
ATOM 790 C C . VAL A 1 103 ? 0.594 4.906 -14.030 1.00 94.38 103 VAL A C 1
ATOM 792 O O . VAL A 1 103 ? -0.613 5.125 -13.931 1.00 94.38 103 VAL A O 1
ATOM 795 N N . ARG A 1 104 ? 1.414 5.809 -14.567 1.00 91.75 104 ARG A N 1
ATOM 796 C CA . ARG A 1 104 ? 0.920 7.054 -15.164 1.00 91.75 104 ARG A CA 1
ATOM 797 C C . ARG A 1 104 ? 0.655 6.841 -16.653 1.00 91.75 104 ARG A C 1
ATOM 799 O O . ARG A 1 104 ? 1.577 6.580 -17.417 1.00 91.75 104 ARG A O 1
ATOM 806 N N . LYS A 1 105 ? -0.596 7.006 -17.087 1.00 88.56 105 LYS A N 1
ATOM 807 C CA . LYS A 1 105 ? -1.009 6.920 -18.497 1.00 88.56 105 LYS A CA 1
ATOM 808 C C . LYS A 1 105 ? -1.714 8.209 -18.902 1.00 88.56 105 LYS A C 1
ATOM 810 O O . LYS A 1 105 ? -2.725 8.580 -18.311 1.00 88.56 105 LYS A O 1
ATOM 815 N N . ARG A 1 106 ? -1.176 8.907 -19.912 1.00 89.88 106 ARG A N 1
ATOM 816 C CA . ARG A 1 106 ? -1.722 10.186 -20.423 1.00 89.88 106 ARG A CA 1
ATOM 817 C C . ARG A 1 106 ? -1.992 11.204 -19.300 1.00 89.88 106 ARG A C 1
ATOM 819 O O . ARG A 1 106 ? -3.067 11.786 -19.211 1.00 89.88 106 ARG A O 1
ATOM 826 N N . GLY A 1 107 ? -1.032 11.346 -18.385 1.00 90.56 107 GLY A N 1
ATOM 827 C CA . GLY A 1 107 ? -1.108 12.275 -17.252 1.00 90.56 107 GLY A CA 1
ATOM 828 C C . GLY A 1 107 ? -1.959 11.812 -16.062 1.00 90.56 107 GLY A C 1
ATOM 829 O O . GLY A 1 107 ? -1.861 12.421 -14.999 1.00 90.56 107 GLY A O 1
ATOM 830 N N . ARG A 1 108 ? -2.730 10.723 -16.181 1.00 90.88 108 ARG A N 1
ATOM 831 C CA . ARG A 1 108 ? -3.598 10.199 -15.110 1.00 90.88 108 ARG A CA 1
ATOM 832 C C . ARG A 1 108 ? -3.010 8.937 -14.487 1.00 90.88 108 ARG A C 1
ATOM 834 O O . ARG A 1 108 ? -2.273 8.205 -15.144 1.00 90.88 108 ARG A O 1
ATOM 841 N N . ILE A 1 109 ? -3.347 8.685 -13.225 1.00 92.62 109 ILE A N 1
ATOM 842 C CA . ILE A 1 109 ? -3.018 7.423 -12.558 1.00 92.62 109 ILE A CA 1
ATOM 843 C C . ILE A 1 109 ? -3.950 6.332 -13.085 1.00 92.62 109 ILE A C 1
ATOM 845 O O . ILE A 1 109 ? -5.170 6.489 -13.070 1.00 92.62 109 ILE A O 1
ATOM 849 N N . HIS A 1 110 ? -3.353 5.241 -13.549 1.00 94.94 110 HIS A N 1
ATOM 850 C CA . HIS A 1 110 ? -4.004 4.041 -14.054 1.00 94.94 110 HIS A CA 1
ATOM 851 C C . HIS A 1 110 ? -3.514 2.851 -13.216 1.00 94.94 110 HIS A C 1
ATOM 853 O O . HIS A 1 110 ? -2.345 2.484 -13.312 1.00 94.94 110 HIS A O 1
ATOM 859 N N . PRO A 1 111 ? -4.345 2.270 -12.341 1.00 95.94 111 PRO A N 1
ATOM 860 C CA . PRO A 1 111 ? -3.929 1.139 -11.516 1.00 95.94 111 PRO A CA 1
ATOM 861 C C . PRO A 1 111 ? -3.775 -0.150 -12.334 1.00 95.94 111 PRO A C 1
ATOM 863 O O . PRO A 1 111 ? -4.624 -0.478 -13.161 1.00 95.94 111 PRO A O 1
ATOM 866 N N . VAL A 1 112 ? -2.730 -0.924 -12.054 1.00 97.25 112 VAL A N 1
ATOM 867 C CA . VAL A 1 112 ? -2.611 -2.339 -12.427 1.00 97.25 112 VAL A CA 1
ATOM 868 C C . VAL A 1 112 ? -2.782 -3.156 -11.157 1.00 97.25 112 VAL A C 1
ATOM 870 O O . VAL A 1 112 ? -2.039 -2.961 -10.200 1.00 97.25 112 VAL A O 1
ATOM 873 N N . ILE A 1 113 ? -3.770 -4.042 -11.127 1.00 97.06 113 ILE A N 1
ATOM 874 C CA . ILE A 1 113 ? -4.190 -4.760 -9.924 1.00 97.06 113 ILE A CA 1
ATOM 875 C C . ILE A 1 113 ? -3.957 -6.253 -10.117 1.00 97.06 113 ILE A C 1
ATOM 877 O O . ILE A 1 113 ? -4.533 -6.853 -11.022 1.00 97.06 113 ILE A O 1
ATOM 881 N N . ASN A 1 114 ? -3.159 -6.857 -9.241 1.00 96.88 114 ASN A N 1
ATOM 882 C CA . ASN A 1 114 ? -3.031 -8.303 -9.138 1.00 96.88 114 ASN A CA 1
ATOM 883 C C . ASN A 1 114 ? -4.186 -8.869 -8.305 1.00 96.88 114 ASN A C 1
ATOM 885 O O . ASN A 1 114 ? -4.220 -8.729 -7.082 1.00 96.88 114 ASN A O 1
ATOM 889 N N . THR A 1 115 ? -5.134 -9.495 -8.997 1.00 95.25 115 THR A N 1
ATOM 890 C CA . THR A 1 115 ? -6.349 -10.045 -8.385 1.00 95.25 115 THR A CA 1
ATOM 891 C C . THR A 1 115 ? -6.053 -11.209 -7.440 1.00 95.25 115 THR A C 1
ATOM 893 O O . THR A 1 115 ? -6.559 -11.202 -6.319 1.00 95.25 115 THR A O 1
ATOM 896 N N . ASP A 1 116 ? -5.145 -12.116 -7.806 1.00 95.06 116 ASP A N 1
ATOM 897 C CA . ASP A 1 116 ? -4.772 -13.257 -6.959 1.00 95.06 116 ASP A CA 1
ATOM 898 C C . ASP A 1 116 ? -4.127 -12.786 -5.641 1.00 95.06 116 ASP A C 1
ATOM 900 O O . ASP A 1 116 ? -4.430 -13.300 -4.563 1.00 95.06 116 ASP A O 1
ATOM 904 N N . ALA A 1 117 ? -3.267 -11.761 -5.702 1.00 95.88 117 ALA A N 1
ATOM 905 C CA . ALA A 1 117 ? -2.638 -11.188 -4.512 1.00 95.88 117 ALA A CA 1
ATOM 906 C C . ALA A 1 117 ? -3.654 -10.512 -3.578 1.00 95.88 117 ALA A C 1
ATOM 908 O O . ALA A 1 117 ? -3.558 -10.659 -2.360 1.00 95.88 117 ALA A O 1
ATOM 909 N N . THR A 1 118 ? -4.638 -9.794 -4.130 1.00 95.38 118 THR A N 1
ATOM 910 C CA . THR A 1 118 ? -5.702 -9.175 -3.321 1.00 95.38 118 THR A CA 1
ATOM 911 C C . THR A 1 118 ? -6.653 -10.201 -2.714 1.00 95.38 118 THR A C 1
ATOM 913 O O . THR A 1 118 ? -7.066 -10.030 -1.569 1.00 95.38 118 THR A O 1
ATOM 916 N N . GLU A 1 119 ? -6.961 -11.276 -3.446 1.00 94.06 119 GLU A N 1
ATOM 917 C CA . GLU A 1 119 ? -7.812 -12.372 -2.974 1.00 94.06 119 GLU A CA 1
ATOM 918 C C . GLU A 1 119 ? -7.156 -13.117 -1.809 1.00 94.06 119 GLU A C 1
ATOM 920 O O . GLU A 1 119 ? -7.810 -13.332 -0.791 1.00 94.06 119 GLU A O 1
ATOM 925 N N . ARG A 1 120 ? -5.851 -13.420 -1.899 1.00 94.50 120 ARG A N 1
ATOM 926 C CA . ARG A 1 120 ? -5.096 -14.029 -0.787 1.00 94.50 120 ARG A CA 1
ATOM 927 C C . ARG A 1 120 ? -5.115 -13.198 0.491 1.00 94.50 120 ARG A C 1
ATOM 929 O O . ARG A 1 120 ? -5.032 -13.770 1.565 1.00 94.50 120 ARG A O 1
ATOM 936 N N . ALA A 1 121 ? -5.179 -11.874 0.378 1.00 93.50 121 ALA A N 1
ATOM 937 C CA . ALA A 1 121 ? -5.254 -10.961 1.518 1.00 93.50 121 ALA A CA 1
ATOM 938 C C . ALA A 1 121 ? -6.693 -10.675 1.978 1.00 93.50 121 ALA A C 1
ATOM 940 O O . ALA A 1 121 ? -6.906 -9.802 2.819 1.00 93.50 121 ALA A O 1
ATOM 941 N N . GLU A 1 122 ? -7.683 -11.346 1.383 1.00 93.38 122 GLU A N 1
ATOM 942 C CA . GLU A 1 122 ? -9.110 -11.153 1.658 1.00 93.38 122 GLU A CA 1
ATOM 943 C C . GLU A 1 122 ? -9.579 -9.695 1.466 1.00 93.38 122 GLU A C 1
ATOM 945 O O . GLU A 1 122 ? -10.583 -9.247 2.028 1.00 93.38 122 GLU A O 1
ATOM 950 N N . LEU A 1 123 ? -8.865 -8.927 0.633 1.00 93.94 123 LEU A N 1
ATOM 951 C CA . LEU A 1 123 ? -9.186 -7.534 0.349 1.00 93.94 123 LEU A CA 1
ATOM 952 C C . LEU A 1 123 ? -10.193 -7.448 -0.791 1.00 93.94 123 LEU A C 1
ATOM 954 O O . LEU A 1 123 ? -9.939 -7.853 -1.926 1.00 93.94 123 LEU A O 1
ATOM 958 N N . ARG A 1 124 ? -11.341 -6.829 -0.516 1.00 92.50 124 ARG A N 1
ATOM 959 C CA . ARG A 1 124 ? -12.390 -6.652 -1.522 1.00 92.50 124 ARG A CA 1
ATOM 960 C C . ARG A 1 124 ? -12.175 -5.365 -2.305 1.00 92.50 124 ARG A C 1
ATOM 962 O O . ARG A 1 124 ? -12.207 -4.253 -1.765 1.00 92.50 124 ARG A O 1
ATOM 969 N N . ILE A 1 125 ? -12.030 -5.500 -3.614 1.00 91.88 125 ILE A N 1
ATOM 970 C CA . ILE A 1 125 ? -11.895 -4.364 -4.525 1.00 91.88 125 ILE A CA 1
ATOM 971 C C . ILE A 1 125 ? -13.284 -3.814 -4.855 1.00 91.88 125 ILE A C 1
ATOM 973 O O . ILE A 1 125 ? -14.217 -4.563 -5.132 1.00 91.88 125 ILE A O 1
ATOM 977 N N . SER A 1 126 ? -13.449 -2.490 -4.812 1.00 91.44 126 SER A N 1
ATOM 978 C CA . SER A 1 126 ? -14.711 -1.872 -5.220 1.00 91.44 126 SER A CA 1
ATOM 979 C C . SER A 1 126 ? -14.856 -1.917 -6.742 1.00 91.44 126 SER A C 1
ATOM 981 O O . SER A 1 126 ? -13.897 -1.645 -7.463 1.00 91.44 126 SER A O 1
ATOM 983 N N . ALA A 1 127 ? -16.074 -2.164 -7.235 1.00 91.69 127 ALA A N 1
ATOM 984 C CA . ALA A 1 127 ? -16.371 -2.159 -8.672 1.00 91.69 127 ALA A CA 1
ATOM 985 C C . ALA A 1 127 ? -15.925 -0.852 -9.358 1.00 91.69 127 ALA A C 1
ATOM 987 O O . ALA A 1 127 ? -15.358 -0.874 -10.444 1.00 91.69 127 ALA A O 1
ATOM 988 N N . LYS A 1 128 ? -16.078 0.290 -8.670 1.00 91.12 128 LYS A N 1
ATOM 989 C CA . LYS A 1 128 ? -15.600 1.597 -9.148 1.00 91.12 128 LYS A CA 1
ATOM 990 C C . LYS A 1 128 ? -14.091 1.623 -9.424 1.00 91.12 128 LYS A C 1
ATOM 992 O O . LYS A 1 128 ? -13.679 2.243 -10.396 1.00 91.12 128 LYS A O 1
ATOM 997 N N . LEU A 1 129 ? -13.275 0.989 -8.577 1.00 92.00 129 LEU A N 1
ATOM 998 C CA . LEU A 1 129 ? -11.826 0.933 -8.783 1.00 92.00 129 LEU A CA 1
ATOM 999 C C . LEU A 1 129 ? -11.465 -0.053 -9.901 1.00 92.00 129 LEU A C 1
ATOM 1001 O O . LEU A 1 129 ? -10.611 0.264 -10.721 1.00 92.00 129 LEU A O 1
ATOM 1005 N N . LEU A 1 130 ? -12.150 -1.200 -9.970 1.00 92.12 130 LEU A N 1
ATOM 1006 C CA . LEU A 1 130 ? -11.958 -2.180 -11.046 1.00 92.12 130 LEU A CA 1
ATOM 1007 C C . LEU A 1 130 ? -12.222 -1.571 -12.430 1.00 92.12 130 LEU A C 1
ATOM 1009 O O . LEU A 1 130 ? -11.440 -1.797 -13.346 1.00 92.12 130 LEU A O 1
ATOM 1013 N N . ASN A 1 131 ? -13.246 -0.724 -12.561 1.00 92.69 131 ASN A N 1
ATOM 1014 C CA . ASN A 1 131 ? -13.576 -0.045 -13.821 1.00 92.69 131 ASN A CA 1
ATOM 1015 C C . ASN A 1 131 ? -12.474 0.898 -14.338 1.00 92.69 131 ASN A C 1
ATOM 1017 O O . ASN A 1 131 ? -12.513 1.305 -15.497 1.00 92.69 131 ASN A O 1
ATOM 1021 N N . LEU A 1 132 ? -11.519 1.283 -13.488 1.00 92.94 132 LEU A N 1
ATOM 1022 C CA . LEU A 1 132 ? -10.413 2.180 -13.833 1.00 92.94 132 LEU A CA 1
ATOM 1023 C C . LEU A 1 132 ? -9.077 1.441 -13.986 1.00 92.94 132 LEU A C 1
ATOM 1025 O O . LEU A 1 132 ? -8.074 2.078 -14.302 1.00 92.94 132 LEU A O 1
ATOM 1029 N N . ALA A 1 133 ? -9.044 0.134 -13.726 1.00 94.62 133 ALA A N 1
ATOM 1030 C CA . ALA A 1 133 ? -7.815 -0.626 -13.569 1.00 94.62 133 ALA A CA 1
ATOM 1031 C C . ALA A 1 133 ? -7.584 -1.629 -14.703 1.00 94.62 133 ALA A C 1
ATOM 1033 O O . ALA A 1 133 ? -8.514 -2.151 -15.314 1.00 94.62 133 ALA A O 1
ATOM 1034 N N . THR A 1 134 ? -6.316 -1.956 -14.935 1.00 95.75 134 THR A N 1
ATOM 1035 C CA . THR A 1 134 ? -5.928 -3.181 -15.641 1.00 95.75 134 THR A CA 1
ATOM 1036 C C . THR A 1 134 ? -5.777 -4.302 -14.622 1.00 95.75 134 THR A C 1
ATOM 1038 O O . THR A 1 134 ? -5.132 -4.115 -13.593 1.00 95.75 134 THR A O 1
ATOM 1041 N N . LEU A 1 135 ? -6.347 -5.471 -14.901 1.00 95.19 135 LEU A N 1
ATOM 1042 C CA . LEU A 1 135 ? -6.250 -6.631 -14.017 1.00 95.19 135 LEU A CA 1
ATOM 1043 C C . LEU A 1 135 ? -5.123 -7.559 -14.472 1.00 95.19 135 LEU A C 1
ATOM 1045 O O . LEU A 1 135 ? -4.953 -7.802 -15.665 1.00 95.19 135 LEU A O 1
ATOM 1049 N N . THR A 1 136 ? -4.377 -8.086 -13.509 1.00 94.50 136 THR A N 1
ATOM 1050 C CA . THR A 1 136 ? -3.358 -9.118 -13.696 1.00 94.50 136 THR A CA 1
ATOM 1051 C C . THR A 1 136 ? -3.512 -10.225 -12.648 1.00 94.50 136 THR A C 1
ATOM 1053 O O . THR A 1 136 ? -4.337 -10.132 -11.730 1.00 94.50 136 THR A O 1
ATOM 1056 N N . ARG A 1 137 ? -2.734 -11.289 -12.823 1.00 90.62 137 ARG A N 1
ATOM 1057 C CA . ARG A 1 137 ? -2.678 -12.498 -11.998 1.00 90.62 137 ARG A CA 1
ATOM 1058 C C . ARG A 1 137 ? -1.224 -12.911 -11.804 1.00 90.62 137 ARG A C 1
ATOM 1060 O O . ARG A 1 137 ? -0.351 -12.471 -12.562 1.00 90.62 137 ARG A O 1
ATOM 1067 N N . ASP A 1 138 ? -0.961 -13.763 -10.825 1.00 84.06 138 ASP A N 1
ATOM 1068 C CA . ASP A 1 138 ? 0.386 -14.287 -10.614 1.00 84.06 138 ASP A CA 1
ATOM 1069 C C . ASP A 1 138 ? 0.858 -15.092 -11.831 1.00 84.06 138 ASP A C 1
ATOM 1071 O O . ASP A 1 138 ? 0.076 -15.738 -12.531 1.00 84.06 138 ASP A O 1
ATOM 1075 N N . GLY A 1 139 ? 2.157 -15.029 -12.129 1.00 67.69 139 GLY A N 1
ATOM 1076 C CA . GLY A 1 139 ? 2.761 -15.809 -13.215 1.00 67.69 139 GLY A CA 1
ATOM 1077 C C . GLY A 1 139 ? 2.368 -15.387 -14.639 1.00 67.69 139 GLY A C 1
ATOM 1078 O O . GLY A 1 139 ? 2.954 -15.895 -15.592 1.00 67.69 139 GLY A O 1
ATOM 1079 N N . LYS A 1 140 ? 1.451 -14.426 -14.822 1.00 52.91 140 LYS A N 1
ATOM 1080 C CA . LYS A 1 140 ? 1.208 -13.771 -16.115 1.00 52.91 140 LYS A CA 1
ATOM 1081 C C . LYS A 1 140 ? 1.782 -12.361 -16.096 1.00 52.91 140 LYS A C 1
ATOM 1083 O O . LYS A 1 140 ? 1.096 -11.382 -15.819 1.00 52.91 140 LYS A O 1
ATOM 1088 N N . GLY A 1 141 ? 3.065 -12.262 -16.445 1.00 43.84 141 GLY A N 1
ATOM 1089 C CA . GLY A 1 141 ? 3.612 -11.028 -16.995 1.00 43.84 141 GLY A CA 1
ATOM 1090 C C . GLY A 1 141 ? 2.819 -10.683 -18.252 1.00 43.84 141 GLY A C 1
ATOM 1091 O O . GLY A 1 141 ? 3.002 -11.307 -19.294 1.00 43.84 141 GLY A O 1
ATOM 1092 N N . GLY A 1 142 ? 1.878 -9.750 -18.130 1.00 37.66 142 GLY A N 1
ATOM 1093 C CA . GLY A 1 142 ? 1.121 -9.232 -19.259 1.00 37.66 142 GLY A CA 1
ATOM 1094 C C . GLY A 1 142 ? 2.043 -8.434 -20.171 1.00 37.66 142 GLY A C 1
ATOM 1095 O O . GLY A 1 142 ? 2.189 -7.230 -19.997 1.00 37.66 142 GLY A O 1
ATOM 1096 N N . VAL A 1 143 ? 2.664 -9.119 -21.127 1.00 39.22 143 VAL A N 1
ATOM 1097 C CA . VAL A 1 143 ? 3.010 -8.525 -22.415 1.00 39.22 143 VAL A CA 1
ATOM 1098 C C . VAL A 1 143 ? 1.695 -8.333 -23.160 1.00 39.22 143 VAL A C 1
ATOM 1100 O O . VAL A 1 143 ? 1.000 -9.310 -23.440 1.00 39.22 143 VAL A O 1
ATOM 1103 N N . GLN A 1 144 ? 1.356 -7.079 -23.434 1.00 33.47 144 GLN A N 1
ATOM 1104 C CA . GLN A 1 144 ? 0.601 -6.643 -24.606 1.00 33.47 144 GLN A CA 1
ATOM 1105 C C . GLN A 1 144 ? 1.030 -5.215 -24.923 1.00 33.47 144 GLN A C 1
ATOM 1107 O O . GLN A 1 144 ? 0.960 -4.366 -24.003 1.00 33.47 144 GLN A O 1
#

pLDDT: mean 88.8, std 12.58, range [33.47, 97.75]

Solvent-accessible surface area (backbone atoms only — not comparable to full-atom values): 7937 Å² total; per-residue (Å²): 110,44,72,44,74,88,73,53,66,61,94,71,52,61,47,27,38,28,22,31,20,72,69,57,31,56,52,48,41,63,74,33,60,94,37,62,58,96,80,13,44,49,42,66,39,65,62,66,58,78,90,56,53,84,70,30,44,30,40,38,42,40,77,73,28,86,61,52,73,69,58,46,47,53,50,48,61,73,45,61,58,39,67,45,48,40,37,26,55,37,86,65,38,21,53,69,64,33,26,31,17,47,41,79,54,94,92,36,82,34,41,34,33,12,51,55,48,29,54,54,20,54,41,43,74,40,69,76,58,56,79,59,38,48,81,43,38,76,90,46,76,81,82,126

Secondary structure (DSSP, 8-state):
-B--GGGS--TT--EEEEEE-HHHHHHHHHHTTT-EETTEEEEEEES--GGGGGG-SEEEE-TT-SS-HHHHHHHHHHTTTSS-EEEE-STTTGGGT-SEEEEEETTEEEEEEEHHHHHHTTPBPPHHHHTT-EEE-TT-----

Foldseek 3Di:
DDFPPVLPPDQAAAAEEEEQAPVVLVVVQVVQVVNDDVNHRHYYHYNDDLVCCLVHQEYEAEPRGPDDPVRVLVSLVVCFLANHAYEYCDPCCLQSLHAWHFDQDPNDTAIEGAPQSCVRNVHDDDPVNVVRYHYDYYPDPDDD

Nearest PDB structures (foldseek):
  8wxm-assembly1_A  TM=7.141E-01  e=2.681E-05  Rhodothermus marinus DSM 4252
  5fms-assembly1_A  TM=4.420E-01  e=1.766E-01  Mus musculus
  4lhc-assembly1_B  TM=5.738E-01  e=1.408E+00  Synechocystis sp. PCC 6803 substr. Kazusa
  4lgl-assembly1_A  TM=5.817E-01  e=2.439E+00  Synechocystis sp. PCC 6803 substr. Kazusa
  4lhd-assembly1_B  TM=5.735E-01  e=2.930E+00  Synechocystis sp. PCC 6803 substr. Kazusa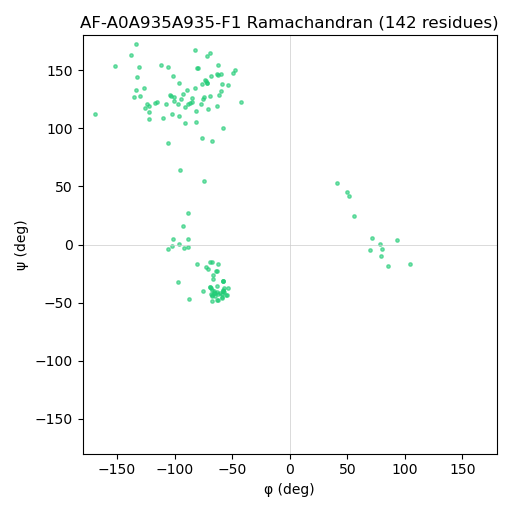

Mean predicted aligned error: 5.09 Å